Protein AF-A0A7X7PSV4-F1 (afdb_monomer_lite)

Radius of gyration: 13.24 Å; chains: 1; bounding box: 37×27×34 Å

Structure (mmCIF,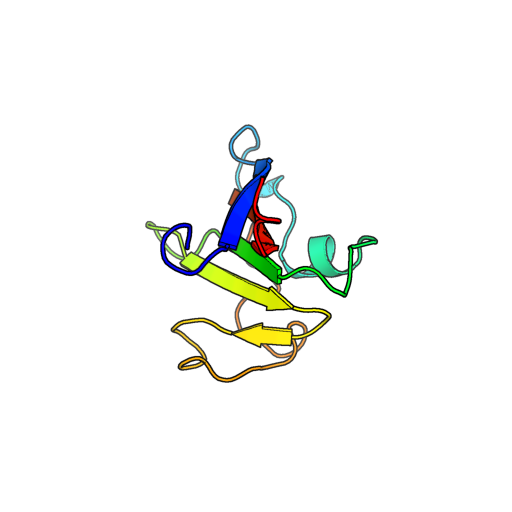 N/CA/C/O backbone):
data_AF-A0A7X7PSV4-F1
#
_entry.id   AF-A0A7X7PSV4-F1
#
loop_
_atom_site.group_PDB
_atom_site.id
_atom_site.type_symbol
_atom_site.label_atom_id
_atom_site.label_alt_id
_atom_site.label_comp_id
_atom_site.label_asym_id
_atom_site.label_entity_id
_atom_site.label_seq_id
_atom_site.pdbx_PDB_ins_code
_atom_site.Cartn_x
_atom_site.Cartn_y
_atom_site.Cartn_z
_atom_site.occupancy
_atom_site.B_iso_or_equiv
_atom_site.auth_seq_id
_atom_site.auth_comp_id
_atom_site.auth_asym_id
_atom_site.auth_atom_id
_atom_site.pdbx_PDB_model_num
ATOM 1 N N . LEU A 1 1 ? -13.499 -6.919 7.486 1.00 74.31 1 LEU A N 1
ATOM 2 C CA . LEU A 1 1 ? -13.086 -5.756 8.309 1.00 74.31 1 LEU A CA 1
ATOM 3 C C . LEU A 1 1 ? -14.256 -5.193 9.106 1.00 74.31 1 LEU A C 1
ATOM 5 O O . LEU A 1 1 ? -14.124 -5.121 10.318 1.00 74.31 1 LEU A O 1
ATOM 9 N N . ALA A 1 2 ? -15.406 -4.927 8.478 1.00 82.06 2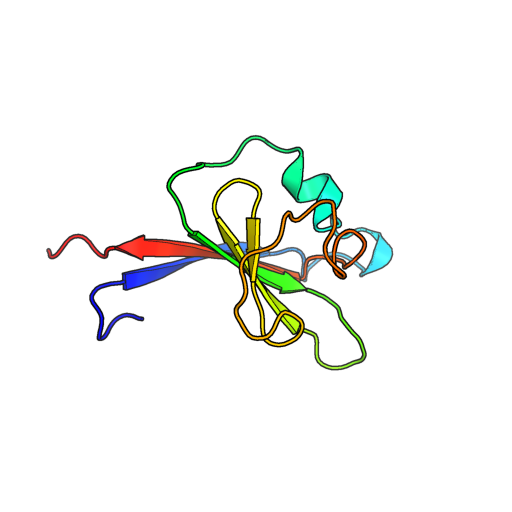 ALA A N 1
ATOM 10 C CA . ALA A 1 2 ? -16.606 -4.448 9.176 1.00 82.06 2 ALA A CA 1
ATOM 11 C C . ALA A 1 2 ? -17.033 -5.330 10.369 1.00 82.06 2 ALA A C 1
ATOM 13 O O . ALA A 1 2 ? -17.256 -4.811 11.454 1.00 82.06 2 ALA A O 1
ATOM 14 N N . VAL A 1 3 ? -17.022 -6.663 10.212 1.00 86.12 3 VAL A N 1
ATOM 15 C CA . VAL A 1 3 ? -17.309 -7.631 11.301 1.00 86.12 3 VAL A CA 1
ATOM 16 C C . VAL A 1 3 ? -16.382 -7.468 12.516 1.00 86.12 3 VAL A C 1
ATOM 18 O O . VAL A 1 3 ? -16.759 -7.795 13.632 1.00 86.12 3 VAL A O 1
ATOM 21 N N . TYR A 1 4 ? -15.174 -6.939 12.314 1.00 86.81 4 TYR A N 1
ATOM 22 C CA . TYR A 1 4 ? -14.190 -6.700 13.372 1.00 86.81 4 TYR A CA 1
ATOM 23 C C . TYR A 1 4 ? -14.201 -5.248 13.882 1.00 86.81 4 TYR A C 1
ATOM 25 O O . TYR A 1 4 ? -13.272 -4.847 14.578 1.00 86.81 4 TYR A O 1
ATOM 33 N N . GLY A 1 5 ? -15.197 -4.438 13.506 1.00 89.00 5 GLY A N 1
ATOM 34 C CA . GLY A 1 5 ? -15.273 -3.026 13.886 1.00 89.00 5 GLY A CA 1
ATOM 35 C C . GLY A 1 5 ? -14.252 -2.144 13.163 1.00 89.00 5 GLY A C 1
ATOM 36 O O . GLY A 1 5 ? -13.774 -1.166 13.732 1.00 89.00 5 GLY A O 1
ATOM 37 N N . TYR A 1 6 ? -13.877 -2.488 11.927 1.00 89.69 6 TYR A N 1
ATOM 38 C CA . TYR A 1 6 ? -12.987 -1.678 11.089 1.00 89.69 6 TYR A CA 1
ATOM 39 C C . TYR A 1 6 ? -13.661 -1.264 9.783 1.00 89.69 6 TYR A C 1
ATOM 41 O O . TYR A 1 6 ? -14.262 -2.087 9.089 1.00 89.69 6 TYR A O 1
ATOM 49 N N . GLU A 1 7 ? -13.466 -0.006 9.411 1.00 92.12 7 GLU A N 1
ATOM 50 C CA . GLU A 1 7 ? -13.817 0.543 8.109 1.00 92.12 7 GLU A CA 1
ATOM 51 C C . GLU A 1 7 ? -12.592 0.528 7.189 1.00 92.12 7 GLU A C 1
ATOM 53 O O . GLU A 1 7 ? -11.462 0.765 7.625 1.00 92.12 7 GLU A O 1
ATOM 58 N N . MET A 1 8 ? -12.830 0.253 5.907 1.00 93.31 8 MET A N 1
ATOM 59 C CA . MET A 1 8 ? -11.850 0.400 4.839 1.00 93.31 8 MET A CA 1
ATOM 60 C C . MET A 1 8 ? -12.401 1.374 3.799 1.00 93.31 8 MET A C 1
ATOM 62 O O . MET A 1 8 ? -13.378 1.059 3.125 1.00 93.31 8 MET A O 1
ATOM 66 N N . ALA A 1 9 ? -11.759 2.530 3.654 1.00 94.50 9 ALA A N 1
ATOM 67 C CA . ALA A 1 9 ? -12.177 3.581 2.734 1.00 94.50 9 ALA A CA 1
ATOM 68 C C . ALA A 1 9 ? -11.148 3.757 1.612 1.00 94.50 9 ALA A C 1
ATOM 70 O O . ALA A 1 9 ? -9.946 3.854 1.872 1.00 94.50 9 ALA A O 1
ATOM 71 N N . LEU A 1 10 ? -11.606 3.826 0.358 1.00 96.50 10 LEU A N 1
ATOM 72 C CA . LEU A 1 10 ? -10.741 4.166 -0.773 1.00 96.50 10 LEU A CA 1
ATOM 73 C C . LEU A 1 10 ? -10.265 5.616 -0.617 1.00 96.50 10 LEU A C 1
ATOM 75 O O . LEU A 1 10 ? -11.071 6.544 -0.605 1.00 96.50 10 LEU A O 1
ATOM 79 N N . LYS A 1 11 ? -8.951 5.809 -0.495 1.00 95.50 11 LYS A N 1
ATOM 80 C CA . LYS A 1 11 ? -8.340 7.122 -0.275 1.00 95.50 11 LYS A CA 1
ATOM 81 C C . LYS A 1 11 ? -7.810 7.745 -1.559 1.00 95.50 11 LYS A C 1
ATOM 83 O O . LYS A 1 11 ? -7.991 8.938 -1.775 1.00 95.50 11 LYS A O 1
ATOM 88 N N . GLU A 1 12 ? -7.155 6.943 -2.393 1.00 95.88 12 GLU A N 1
ATOM 89 C CA . GLU A 1 12 ? -6.605 7.366 -3.683 1.00 95.88 12 GLU A CA 1
ATOM 90 C C . GLU A 1 12 ? -6.733 6.216 -4.691 1.00 95.88 12 GLU A C 1
ATOM 92 O O . GLU A 1 12 ? -6.427 5.069 -4.364 1.00 95.88 12 GLU A O 1
ATOM 97 N N . SER A 1 13 ? -7.129 6.516 -5.931 1.00 96.81 13 SER A N 1
ATOM 98 C CA . SER A 1 13 ? -7.095 5.560 -7.045 1.00 96.81 13 SER A CA 1
ATOM 99 C C . SER A 1 13 ? -6.294 6.136 -8.207 1.00 96.81 13 SER A C 1
ATOM 101 O O . SER A 1 13 ? -6.545 7.247 -8.674 1.00 96.81 13 SER A O 1
ATOM 103 N N . PHE A 1 14 ? -5.327 5.364 -8.696 1.00 96.62 14 PHE A N 1
ATOM 104 C CA . PHE A 1 14 ? -4.464 5.695 -9.834 1.00 96.62 14 PHE A CA 1
ATOM 105 C C . PHE A 1 14 ? -4.816 4.874 -11.077 1.00 96.62 14 PHE A C 1
ATOM 107 O O . PHE A 1 14 ? -4.057 4.855 -12.047 1.00 96.62 14 PHE A O 1
ATOM 114 N N . MET A 1 15 ? -5.958 4.184 -11.064 1.00 95.06 15 MET A N 1
ATOM 115 C CA . MET A 1 15 ? -6.404 3.340 -12.174 1.00 95.06 15 MET 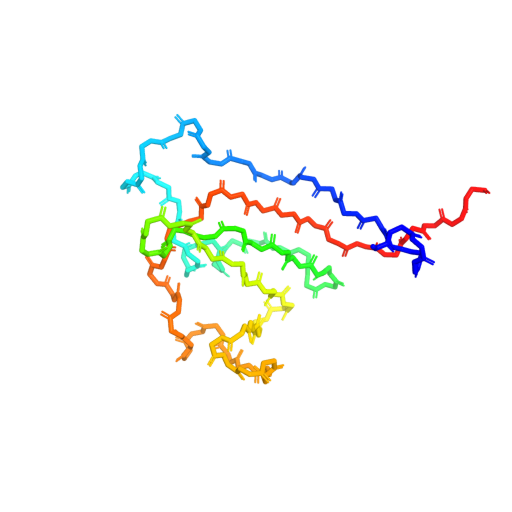A CA 1
ATOM 116 C C . MET A 1 15 ? -6.671 4.138 -13.455 1.00 95.06 15 MET A C 1
ATOM 118 O O . MET A 1 15 ? -6.479 3.609 -14.546 1.00 95.06 15 MET A O 1
ATOM 122 N N . HIS A 1 16 ? -6.992 5.427 -13.321 1.00 95.88 16 HIS A N 1
ATOM 123 C CA . HIS A 1 16 ? -7.131 6.379 -14.425 1.00 95.88 16 HIS A CA 1
ATOM 124 C C . HIS A 1 16 ? -5.799 6.730 -15.121 1.00 95.88 16 HIS A C 1
ATOM 126 O O . HIS A 1 16 ? -5.801 7.324 -16.196 1.00 95.88 16 HIS A O 1
ATOM 132 N N . LEU A 1 17 ? -4.653 6.382 -14.524 1.00 95.50 17 LEU A N 1
ATOM 133 C CA . LEU A 1 17 ? -3.330 6.618 -15.097 1.00 95.50 17 LEU A CA 1
ATOM 134 C C . LEU A 1 17 ? -2.787 5.356 -15.769 1.00 95.50 17 LEU A C 1
ATOM 136 O O . LEU A 1 17 ? -2.938 4.233 -15.277 1.00 95.50 17 LEU A O 1
ATOM 140 N N . GLU A 1 18 ? -2.017 5.547 -16.837 1.00 94.50 18 GLU A N 1
ATOM 141 C CA . GLU A 1 18 ? -1.171 4.493 -17.397 1.00 94.50 18 GLU A CA 1
ATOM 142 C C . GLU A 1 18 ? -0.157 4.000 -16.357 1.00 94.50 18 GLU A C 1
ATOM 144 O O . GLU A 1 18 ? 0.401 4.784 -15.585 1.00 94.50 18 GLU A O 1
ATOM 149 N N . ARG A 1 19 ? 0.161 2.699 -16.374 1.00 92.12 19 ARG A N 1
ATOM 150 C CA . ARG A 1 19 ? 1.017 2.046 -15.365 1.00 92.12 19 ARG A CA 1
ATOM 151 C C . ARG A 1 19 ? 2.313 2.804 -15.056 1.00 92.12 19 ARG A C 1
ATOM 153 O O . ARG A 1 19 ? 2.695 2.897 -13.893 1.00 92.12 19 ARG A O 1
ATOM 160 N N . LYS A 1 20 ? 3.006 3.328 -16.074 1.00 93.38 20 LYS A N 1
ATOM 161 C CA . LYS A 1 20 ? 4.292 4.033 -15.900 1.00 93.38 20 LYS A CA 1
ATOM 162 C C . LYS A 1 20 ? 4.151 5.395 -15.205 1.00 93.38 20 LYS A C 1
ATOM 164 O O . LYS A 1 20 ? 5.117 5.839 -14.594 1.00 93.38 20 LYS A O 1
ATOM 169 N N . LYS A 1 21 ? 2.970 6.019 -15.266 1.00 96.00 21 LYS A N 1
ATOM 170 C CA . LYS A 1 21 ? 2.670 7.329 -14.664 1.00 96.00 21 LYS A CA 1
ATOM 171 C C . LYS A 1 21 ? 2.209 7.231 -13.206 1.00 96.00 21 LYS A C 1
ATOM 173 O O . LYS A 1 21 ? 2.188 8.235 -12.504 1.00 96.00 21 LYS A O 1
ATOM 178 N N . ARG A 1 22 ? 1.864 6.032 -12.730 1.00 96.81 22 ARG A N 1
ATOM 179 C CA . ARG A 1 22 ? 1.430 5.800 -11.344 1.00 96.81 22 ARG A CA 1
ATOM 180 C C . ARG A 1 22 ? 2.591 5.973 -10.355 1.00 96.81 22 ARG A C 1
ATOM 182 O O . ARG A 1 22 ? 3.733 5.628 -10.694 1.00 96.81 22 ARG A O 1
ATOM 189 N N . PRO A 1 23 ? 2.336 6.444 -9.123 1.00 96.81 23 PRO A N 1
ATOM 190 C CA . PRO A 1 23 ? 3.378 6.532 -8.108 1.00 96.81 23 PRO A CA 1
ATOM 191 C C . PRO A 1 23 ? 3.924 5.140 -7.775 1.00 96.81 23 PRO A C 1
ATOM 193 O O . PRO A 1 23 ? 3.200 4.141 -7.810 1.00 96.81 23 PRO A O 1
ATOM 196 N N . THR A 1 24 ? 5.217 5.064 -7.462 1.00 96.25 24 THR A N 1
ATOM 197 C CA . THR A 1 24 ? 5.756 3.865 -6.812 1.00 96.25 24 THR A CA 1
ATOM 198 C C . THR A 1 24 ? 5.419 3.876 -5.330 1.00 96.25 24 THR A C 1
ATOM 200 O O . THR A 1 24 ? 5.236 4.952 -4.750 1.00 96.25 24 THR A O 1
ATOM 203 N N . VAL A 1 25 ? 5.446 2.701 -4.699 1.00 95.44 25 VAL A N 1
ATOM 204 C CA . VAL A 1 25 ? 5.389 2.573 -3.235 1.00 95.44 25 VAL A CA 1
ATOM 205 C C . VAL A 1 25 ? 6.394 3.518 -2.573 1.00 95.44 25 VAL A C 1
ATOM 207 O O . VAL A 1 25 ? 6.017 4.272 -1.685 1.00 95.44 25 VAL A O 1
ATOM 210 N N . TRP A 1 26 ? 7.641 3.573 -3.054 1.00 94.56 26 TRP A N 1
ATOM 211 C CA . TRP A 1 26 ? 8.666 4.454 -2.486 1.00 94.56 26 TRP A CA 1
ATOM 212 C C . TRP A 1 26 ? 8.335 5.946 -2.601 1.00 94.56 26 TRP A C 1
ATOM 214 O O . TRP A 1 26 ? 8.420 6.673 -1.617 1.00 94.56 26 TRP A O 1
ATOM 224 N N . THR A 1 27 ? 7.917 6.417 -3.778 1.00 94.94 27 THR A N 1
ATOM 225 C CA . THR A 1 27 ? 7.559 7.837 -3.954 1.00 94.94 27 THR A CA 1
ATOM 226 C C . THR A 1 27 ? 6.320 8.219 -3.151 1.00 94.94 27 THR A C 1
ATOM 228 O O . THR A 1 27 ? 6.257 9.309 -2.590 1.00 94.94 27 THR A O 1
ATOM 231 N N . TRP A 1 28 ? 5.345 7.312 -3.040 1.00 95.19 28 TRP A N 1
ATOM 232 C CA . TRP A 1 28 ? 4.184 7.523 -2.185 1.00 95.19 28 TRP A CA 1
ATOM 233 C C . TRP A 1 28 ? 4.596 7.589 -0.717 1.00 95.19 28 TRP A C 1
ATOM 235 O O . TRP A 1 28 ? 4.113 8.475 -0.021 1.00 95.19 28 TRP A O 1
ATOM 245 N N . MET A 1 29 ? 5.552 6.748 -0.292 1.00 93.69 29 MET A N 1
ATOM 246 C CA . MET A 1 29 ? 6.137 6.715 1.053 1.00 93.69 29 MET A CA 1
ATOM 247 C C . MET A 1 29 ? 6.873 7.999 1.473 1.00 93.69 29 MET A C 1
ATOM 249 O O . MET A 1 29 ? 7.065 8.227 2.668 1.00 93.69 29 MET A O 1
ATOM 253 N N . GLN A 1 30 ? 7.240 8.867 0.535 1.00 93.06 30 GLN A N 1
ATOM 254 C CA . GLN A 1 30 ? 7.862 10.160 0.840 1.00 93.06 30 GLN A CA 1
ATOM 255 C C . GLN A 1 30 ? 6.845 11.277 1.102 1.00 93.06 30 GLN A C 1
ATOM 257 O O . GLN A 1 30 ? 7.201 12.314 1.654 1.00 93.06 30 GLN A O 1
ATOM 262 N N . LYS A 1 31 ? 5.573 11.084 0.733 1.00 92.56 31 LYS A N 1
ATOM 263 C CA . LYS A 1 31 ? 4.524 12.083 0.972 1.00 92.56 31 LYS A CA 1
ATOM 264 C C . LYS A 1 31 ? 4.139 12.144 2.460 1.00 92.56 31 LYS A C 1
ATOM 266 O O . LYS A 1 31 ? 4.267 11.136 3.156 1.00 92.56 31 LYS A O 1
ATOM 271 N N . PRO A 1 32 ? 3.615 13.268 2.969 1.00 91.31 32 PRO A N 1
ATOM 272 C CA . PRO A 1 32 ? 2.974 13.292 4.280 1.00 91.31 32 PRO A CA 1
ATOM 273 C C . PRO A 1 32 ? 1.796 12.310 4.327 1.00 91.31 32 PRO A C 1
ATOM 275 O O . PRO A 1 32 ? 0.985 12.259 3.403 1.00 91.31 32 PRO A O 1
ATOM 278 N N . ARG A 1 33 ? 1.706 11.517 5.396 1.00 91.44 33 ARG A N 1
ATOM 279 C CA . ARG A 1 33 ? 0.623 10.549 5.636 1.00 91.44 33 ARG A CA 1
ATOM 280 C C . ARG A 1 33 ? 0.295 10.510 7.120 1.00 91.44 33 ARG A C 1
ATOM 282 O O . ARG A 1 33 ? 1.153 10.798 7.952 1.00 91.44 33 ARG A O 1
ATOM 289 N N . ASN A 1 34 ? -0.921 10.090 7.460 1.00 88.56 34 ASN A N 1
ATOM 290 C CA . ASN A 1 34 ? -1.263 9.809 8.850 1.00 88.56 34 ASN A CA 1
ATOM 291 C C . ASN A 1 34 ? -0.500 8.559 9.324 1.00 88.56 34 ASN A C 1
ATOM 293 O O . ASN A 1 34 ? -0.816 7.453 8.892 1.00 88.56 34 ASN A O 1
ATOM 297 N N . ALA A 1 35 ? 0.490 8.737 10.201 1.00 81.81 35 ALA A N 1
ATOM 298 C CA . ALA A 1 35 ? 1.317 7.650 10.731 1.00 81.81 35 ALA A CA 1
ATOM 299 C C . ALA A 1 35 ? 0.545 6.667 11.635 1.00 81.81 35 ALA A C 1
ATOM 301 O O . ALA A 1 35 ? 1.005 5.546 11.852 1.00 81.81 35 ALA A O 1
ATOM 302 N N . TRP A 1 36 ? -0.624 7.074 12.138 1.00 84.38 36 TRP A N 1
ATOM 303 C CA . TRP A 1 36 ? -1.481 6.276 13.019 1.00 84.38 36 TRP A CA 1
ATOM 304 C C . TRP A 1 36 ? -2.508 5.430 12.258 1.00 84.38 36 TRP A C 1
ATOM 306 O O . TRP A 1 36 ? -3.113 4.529 12.840 1.00 84.38 36 TRP A O 1
ATOM 316 N N . ALA A 1 37 ? -2.696 5.695 10.964 1.00 88.44 37 ALA A N 1
ATOM 317 C CA . ALA A 1 37 ? -3.575 4.917 10.104 1.00 88.44 37 ALA A CA 1
ATOM 318 C C . ALA A 1 37 ? -2.858 3.685 9.534 1.00 88.44 37 ALA A C 1
ATOM 320 O O . ALA A 1 37 ? -1.639 3.677 9.336 1.00 88.44 37 ALA A O 1
ATOM 321 N N . HIS A 1 38 ? -3.639 2.646 9.248 1.00 92.31 38 HIS A N 1
ATOM 322 C CA . HIS A 1 38 ? -3.183 1.516 8.450 1.00 92.31 38 HIS A CA 1
ATOM 323 C C . HIS A 1 38 ? -3.602 1.764 7.004 1.00 92.31 38 HIS A C 1
ATOM 325 O O . HIS A 1 38 ? -4.717 2.224 6.760 1.00 92.31 38 HIS A O 1
ATOM 331 N N . TYR A 1 39 ? -2.730 1.449 6.053 1.00 94.25 39 TYR A N 1
ATOM 332 C CA . TYR A 1 39 ? -3.043 1.565 4.634 1.00 94.25 39 TYR A CA 1
ATOM 333 C C . TYR A 1 39 ? -2.889 0.221 3.950 1.00 94.25 39 TYR A C 1
ATOM 335 O O . TYR A 1 39 ? -1.847 -0.418 4.068 1.00 94.25 39 TYR A O 1
ATOM 343 N N . ILE A 1 40 ? -3.903 -0.181 3.199 1.00 95.06 40 ILE A N 1
ATOM 344 C CA . ILE A 1 40 ? -3.827 -1.317 2.291 1.00 95.06 40 ILE A CA 1
ATOM 345 C C . ILE A 1 40 ? -3.608 -0.751 0.890 1.00 95.06 40 ILE A C 1
ATOM 347 O O . ILE A 1 40 ? -4.422 0.024 0.391 1.00 95.06 40 ILE A O 1
ATOM 351 N N . LEU A 1 41 ? -2.495 -1.107 0.258 1.00 94.69 41 LEU A N 1
ATOM 352 C CA . LEU A 1 41 ? -2.172 -0.678 -1.097 1.00 94.69 41 LEU A CA 1
ATOM 353 C C . LEU A 1 41 ? -2.337 -1.851 -2.053 1.00 94.69 41 LEU A C 1
ATOM 355 O O . LEU A 1 41 ? -1.692 -2.887 -1.890 1.00 94.69 41 LEU A O 1
ATOM 359 N N . ALA A 1 42 ? -3.133 -1.642 -3.096 1.00 95.12 42 ALA A N 1
ATOM 360 C CA . ALA A 1 42 ? -3.130 -2.500 -4.266 1.00 95.12 42 ALA A CA 1
ATOM 361 C C . ALA A 1 42 ? -1.978 -2.051 -5.173 1.00 95.12 42 ALA A C 1
ATOM 363 O O . ALA A 1 42 ? -1.934 -0.900 -5.607 1.00 95.12 42 ALA A O 1
ATOM 364 N N . ILE A 1 43 ? -1.025 -2.932 -5.461 1.00 93.62 43 ILE A N 1
ATOM 365 C CA . ILE A 1 43 ? 0.160 -2.642 -6.273 1.00 93.62 43 ILE A CA 1
ATOM 366 C C . ILE A 1 43 ? 0.218 -3.534 -7.512 1.00 93.62 43 ILE A C 1
ATOM 368 O O . ILE A 1 43 ? -0.195 -4.688 -7.512 1.00 93.62 43 ILE A O 1
ATOM 372 N N . HIS A 1 44 ? 0.789 -3.020 -8.594 1.00 88.06 44 HIS A N 1
ATOM 373 C CA . HIS A 1 44 ? 1.062 -3.805 -9.786 1.00 88.06 44 HIS A CA 1
ATOM 374 C C . HIS A 1 44 ? 2.282 -4.700 -9.579 1.00 88.06 44 HIS A C 1
ATOM 376 O O . HIS A 1 44 ? 3.431 -4.246 -9.657 1.00 88.06 44 HIS A O 1
ATOM 382 N N . LYS A 1 45 ? 2.015 -5.994 -9.418 1.00 86.31 45 LYS A N 1
ATOM 383 C CA . LYS A 1 45 ? 2.989 -7.081 -9.474 1.00 86.31 45 LYS A CA 1
ATOM 384 C C . LYS A 1 45 ? 2.469 -8.149 -10.438 1.00 86.31 45 LYS A C 1
ATOM 386 O O . LYS A 1 45 ? 1.310 -8.538 -10.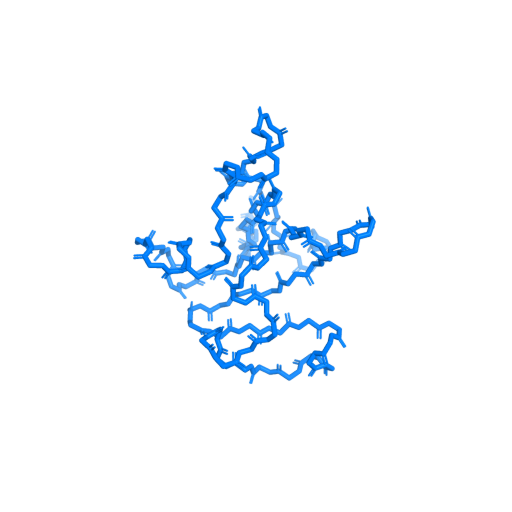358 1.00 86.31 45 LYS A O 1
ATOM 391 N N . GLY A 1 46 ? 3.311 -8.594 -11.372 1.00 81.12 46 GLY A N 1
ATOM 392 C CA . GLY A 1 46 ? 2.904 -9.580 -12.379 1.00 81.12 46 GLY A CA 1
ATOM 393 C C . GLY A 1 46 ? 1.693 -9.126 -13.206 1.00 81.12 46 GLY A C 1
ATOM 394 O O . GLY A 1 46 ? 1.618 -7.959 -13.598 1.00 81.12 46 GLY A O 1
ATOM 395 N N . LYS A 1 47 ? 0.776 -10.063 -13.478 1.00 76.88 47 LYS A N 1
ATOM 396 C CA . LYS A 1 47 ? -0.471 -9.820 -14.223 1.00 76.88 47 LYS A CA 1
ATOM 397 C C . LYS A 1 47 ? -1.657 -9.469 -13.316 1.00 76.88 47 LYS A C 1
ATOM 399 O O . LYS A 1 47 ? -2.470 -8.645 -13.710 1.00 76.88 47 LYS A O 1
ATOM 404 N N . GLU A 1 48 ? -1.727 -10.050 -12.119 1.00 79.56 48 GLU A N 1
ATOM 405 C CA . GLU A 1 48 ? -2.917 -9.987 -11.250 1.00 79.56 48 GLU A CA 1
ATOM 406 C C . GLU A 1 48 ? -2.880 -8.847 -10.220 1.00 79.56 48 GLU A C 1
ATOM 408 O O . GLU A 1 48 ? -3.903 -8.498 -9.641 1.00 79.56 48 GLU A O 1
ATOM 413 N N . GLY A 1 49 ? -1.721 -8.209 -10.024 1.00 87.50 49 GLY A N 1
ATOM 414 C CA . GLY A 1 49 ? -1.541 -7.263 -8.927 1.00 87.50 49 GLY A CA 1
ATOM 415 C C . GLY A 1 49 ? -1.235 -7.975 -7.611 1.00 87.50 49 GLY A C 1
ATOM 416 O O . GLY A 1 49 ? -1.126 -9.195 -7.548 1.00 87.50 49 GLY A O 1
ATOM 417 N N . HIS A 1 50 ? -0.993 -7.197 -6.565 1.00 94.31 50 HIS A N 1
ATOM 418 C CA . HIS A 1 50 ? -0.649 -7.701 -5.242 1.00 94.31 50 HIS A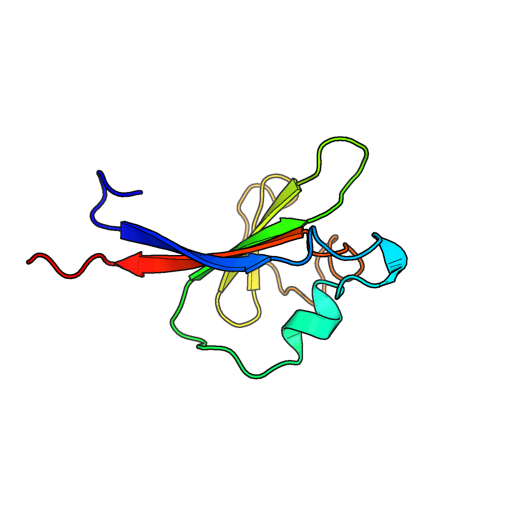 CA 1
ATOM 419 C C . HIS A 1 50 ? -1.062 -6.696 -4.174 1.00 94.31 50 HIS A C 1
ATOM 421 O O . HIS A 1 50 ? -1.070 -5.495 -4.432 1.00 94.31 50 HIS A O 1
ATOM 427 N N . TRP A 1 51 ? -1.386 -7.171 -2.979 1.00 95.00 51 TRP A N 1
ATOM 428 C CA . TRP A 1 51 ? -1.806 -6.323 -1.869 1.00 95.00 51 TRP A CA 1
ATOM 429 C C . TRP A 1 51 ? -0.713 -6.259 -0.810 1.00 95.00 51 TRP A C 1
ATOM 431 O O . TRP A 1 51 ? -0.186 -7.289 -0.396 1.00 95.00 51 TRP A O 1
ATOM 441 N N . ILE A 1 52 ? -0.397 -5.049 -0.350 1.00 96.12 52 ILE A N 1
ATOM 442 C CA . ILE A 1 52 ? 0.541 -4.825 0.754 1.00 96.12 52 ILE A CA 1
ATOM 443 C C . ILE A 1 52 ? -0.128 -3.993 1.846 1.00 96.12 52 ILE A C 1
ATOM 445 O O . ILE A 1 52 ? -0.853 -3.039 1.557 1.00 96.12 52 ILE A O 1
ATOM 449 N N . LEU A 1 53 ? 0.132 -4.336 3.104 1.00 96.38 53 LEU A N 1
ATOM 450 C CA . LEU A 1 53 ? -0.256 -3.526 4.253 1.00 96.38 53 LEU A CA 1
ATOM 451 C C . LEU A 1 53 ? 0.917 -2.629 4.639 1.00 96.38 53 LEU A C 1
ATOM 453 O O . LEU A 1 53 ? 2.038 -3.109 4.784 1.00 96.38 53 LEU A O 1
ATOM 457 N N . ILE A 1 54 ? 0.662 -1.341 4.852 1.00 95.81 54 ILE A N 1
ATOM 458 C CA . ILE A 1 54 ? 1.640 -0.363 5.328 1.00 95.81 54 ILE A CA 1
ATOM 459 C C . ILE A 1 54 ? 1.134 0.289 6.616 1.00 95.81 54 ILE A C 1
ATOM 461 O O . ILE A 1 54 ? -0.011 0.735 6.702 1.00 95.81 54 ILE A O 1
ATOM 465 N N . LYS A 1 55 ? 2.026 0.403 7.605 1.00 94.38 55 LYS A N 1
ATOM 466 C CA . LYS A 1 55 ? 1.829 1.198 8.823 1.00 94.38 55 LYS A CA 1
ATOM 467 C C . LYS A 1 55 ? 3.110 1.954 9.156 1.00 94.38 55 LYS A C 1
ATOM 469 O O . LYS A 1 55 ? 4.170 1.351 9.343 1.00 94.38 55 LYS A O 1
ATOM 474 N N . GLY A 1 56 ? 3.018 3.280 9.247 1.00 92.88 56 GLY A N 1
ATOM 475 C CA . GLY A 1 56 ? 4.194 4.133 9.419 1.00 92.88 56 GLY A CA 1
ATOM 476 C C . GLY A 1 56 ? 5.196 3.910 8.282 1.00 92.88 56 GLY A C 1
ATOM 477 O O . GLY A 1 56 ? 4.892 4.218 7.134 1.00 92.88 56 GLY A O 1
ATOM 478 N N . VAL A 1 57 ? 6.369 3.356 8.607 1.00 92.62 57 VAL A N 1
ATOM 479 C CA . VAL A 1 57 ? 7.462 3.039 7.661 1.00 92.62 57 VAL A CA 1
ATOM 480 C C . VAL A 1 57 ? 7.630 1.545 7.379 1.00 92.62 57 VAL A C 1
ATOM 482 O O . VAL A 1 57 ? 8.568 1.147 6.683 1.00 92.62 57 VAL A O 1
ATOM 485 N N . LYS A 1 58 ? 6.754 0.708 7.940 1.00 94.12 58 LYS A N 1
ATOM 486 C CA . LYS A 1 58 ? 6.827 -0.745 7.810 1.00 94.12 58 LYS A CA 1
ATOM 487 C C . LYS A 1 58 ? 5.720 -1.272 6.913 1.00 94.12 58 LYS A C 1
ATOM 489 O O . LYS A 1 58 ? 4.641 -0.685 6.840 1.00 94.12 58 LYS A O 1
ATOM 494 N N . MET A 1 59 ? 5.991 -2.402 6.277 1.00 95.44 59 MET A N 1
ATOM 495 C CA . MET A 1 59 ? 5.006 -3.163 5.530 1.00 95.44 59 MET A CA 1
ATOM 496 C C . MET A 1 59 ? 5.044 -4.646 5.855 1.00 95.44 59 MET A C 1
ATOM 498 O O . MET A 1 59 ? 6.063 -5.169 6.314 1.00 95.44 59 MET A O 1
ATOM 502 N N . CYS A 1 60 ? 3.935 -5.309 5.568 1.00 95.50 60 CYS A N 1
ATOM 503 C CA . CYS A 1 60 ? 3.858 -6.754 5.480 1.00 95.50 60 CYS A CA 1
ATOM 504 C C . CYS A 1 60 ? 2.865 -7.172 4.396 1.00 95.50 60 CYS A C 1
ATOM 506 O O . CYS A 1 60 ? 1.981 -6.411 3.992 1.00 95.50 60 CYS A O 1
ATOM 508 N N . ASP A 1 61 ? 3.046 -8.388 3.907 1.00 94.62 61 ASP A N 1
ATOM 509 C CA . ASP A 1 61 ? 2.203 -9.019 2.905 1.00 94.62 61 ASP A CA 1
ATOM 510 C C . ASP A 1 61 ? 2.444 -10.538 2.904 1.00 94.62 61 ASP A C 1
ATOM 512 O O . ASP A 1 61 ? 3.089 -11.081 3.802 1.00 94.62 61 ASP A O 1
ATOM 516 N N . THR A 1 62 ? 1.942 -11.240 1.889 1.00 91.56 62 THR A N 1
ATOM 517 C CA . THR A 1 62 ? 2.194 -12.679 1.739 1.00 91.56 62 THR A CA 1
ATOM 518 C C . THR A 1 62 ? 3.635 -13.002 1.338 1.00 91.56 62 THR A C 1
ATOM 520 O O . THR A 1 62 ? 4.114 -14.079 1.673 1.00 91.56 62 THR A O 1
ATOM 523 N N . PHE A 1 63 ? 4.360 -12.086 0.682 1.00 88.69 63 PHE A N 1
ATOM 524 C CA . PHE A 1 63 ? 5.764 -12.294 0.309 1.00 88.69 63 PHE A CA 1
ATOM 525 C C . PHE A 1 63 ? 6.693 -12.237 1.527 1.00 88.69 63 PHE A C 1
ATOM 527 O O . PHE A 1 63 ? 7.677 -12.967 1.594 1.00 88.69 63 PHE A O 1
AT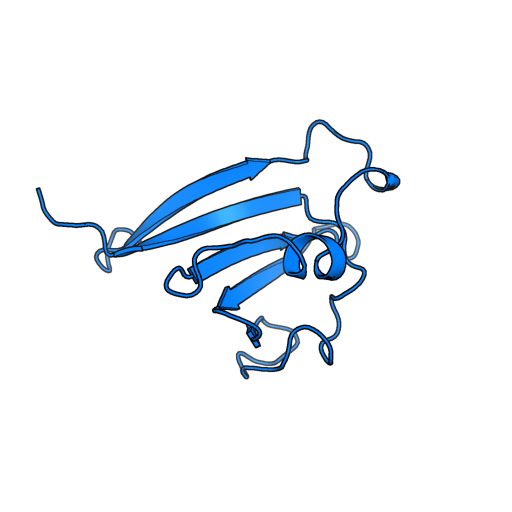OM 534 N N . THR A 1 64 ? 6.386 -11.384 2.504 1.00 90.75 64 THR A N 1
ATOM 535 C CA . THR A 1 64 ? 7.102 -11.311 3.780 1.00 90.75 64 THR A CA 1
ATOM 536 C C . THR A 1 64 ? 6.555 -12.284 4.822 1.00 90.75 64 THR A C 1
ATOM 538 O O . THR A 1 64 ? 6.964 -12.211 5.980 1.00 90.75 64 THR A O 1
ATOM 541 N N . GLU A 1 65 ? 5.635 -13.184 4.447 1.00 93.62 65 GLU A N 1
ATOM 542 C CA . GLU A 1 65 ? 4.975 -14.134 5.358 1.00 93.62 65 GLU A CA 1
ATOM 543 C C . GLU A 1 65 ? 4.307 -13.423 6.550 1.00 93.62 65 GLU A C 1
ATOM 545 O O . GLU A 1 65 ? 4.341 -13.882 7.690 1.00 93.62 65 GLU A O 1
ATOM 550 N N . GLY A 1 66 ? 3.763 -12.228 6.313 1.00 92.12 66 GLY A N 1
ATOM 551 C CA . GLY A 1 66 ? 3.168 -11.387 7.348 1.00 92.12 66 GLY A CA 1
ATOM 552 C C . GLY A 1 66 ? 4.178 -10.709 8.281 1.00 92.12 66 GLY A C 1
ATOM 553 O O . GLY A 1 66 ? 3.773 -9.928 9.144 1.00 92.12 66 GLY A O 1
ATOM 554 N N . ARG A 1 67 ? 5.489 -10.930 8.113 1.00 93.88 67 ARG A N 1
ATOM 555 C CA . ARG A 1 67 ? 6.515 -10.263 8.923 1.00 93.88 67 ARG A CA 1
ATOM 556 C C . ARG A 1 67 ? 6.623 -8.793 8.544 1.00 93.88 67 ARG A C 1
ATOM 558 O O . ARG A 1 67 ? 6.735 -8.440 7.368 1.00 93.88 67 ARG A O 1
ATOM 565 N N . TRP A 1 68 ? 6.625 -7.936 9.562 1.00 94.62 68 TRP A N 1
ATOM 566 C CA . TRP A 1 68 ? 6.831 -6.503 9.395 1.00 94.62 68 TRP A CA 1
ATOM 567 C C . TRP A 1 68 ? 8.278 -6.210 9.009 1.00 94.62 68 TRP A C 1
ATOM 569 O O . TRP A 1 68 ? 9.204 -6.482 9.770 1.00 94.62 68 TRP A O 1
ATOM 579 N N . THR A 1 69 ? 8.458 -5.584 7.853 1.00 94.50 69 THR A N 1
ATOM 580 C CA . THR A 1 69 ? 9.759 -5.167 7.316 1.00 94.50 69 THR A CA 1
ATOM 581 C C . THR A 1 69 ? 9.731 -3.681 6.995 1.00 94.50 69 THR A C 1
ATOM 583 O O . THR A 1 69 ? 8.659 -3.103 6.816 1.00 94.50 69 THR A O 1
ATOM 586 N N . PHE A 1 70 ? 10.888 -3.023 6.949 1.00 94.06 70 PHE A N 1
ATOM 587 C CA . PHE A 1 70 ? 10.928 -1.639 6.487 1.00 94.06 70 PHE A CA 1
ATOM 588 C C . PHE A 1 70 ? 10.582 -1.575 5.000 1.00 94.06 70 PHE A C 1
ATOM 590 O O . PHE A 1 70 ? 11.079 -2.364 4.199 1.00 94.06 70 PHE A O 1
ATOM 597 N N . VAL A 1 71 ? 9.756 -0.599 4.614 1.00 92.75 71 VAL A N 1
ATOM 598 C CA . VAL A 1 71 ? 9.364 -0.426 3.207 1.00 92.75 71 VAL A CA 1
ATOM 599 C C . VAL A 1 71 ? 10.580 -0.157 2.320 1.00 92.75 71 VAL A C 1
ATOM 601 O O . VAL A 1 71 ? 10.594 -0.583 1.166 1.00 92.75 71 VAL A O 1
ATOM 604 N N . VAL A 1 72 ? 11.605 0.520 2.856 1.00 91.44 72 VAL A N 1
ATOM 605 C CA . VAL A 1 72 ? 12.848 0.757 2.117 1.00 91.44 72 VAL A CA 1
ATOM 606 C C . VAL A 1 72 ? 13.528 -0.565 1.774 1.00 91.44 72 VAL A C 1
ATOM 608 O O . VAL A 1 72 ? 13.871 -0.761 0.618 1.00 91.44 72 VAL A O 1
ATOM 611 N N . ASP A 1 73 ? 13.622 -1.516 2.698 1.00 88.62 73 ASP A N 1
ATOM 612 C CA . ASP A 1 73 ? 14.333 -2.783 2.476 1.00 88.62 73 ASP A CA 1
ATOM 613 C C . ASP A 1 73 ? 13.489 -3.841 1.765 1.00 88.62 73 ASP A C 1
ATOM 615 O O . ASP A 1 73 ? 14.014 -4.830 1.260 1.00 88.62 73 ASP A O 1
ATOM 619 N N . GLY A 1 74 ? 12.174 -3.647 1.712 1.00 82.06 74 GLY A N 1
ATOM 620 C CA . GLY A 1 74 ? 11.289 -4.675 1.208 1.00 82.06 74 GLY A CA 1
ATOM 621 C C . GLY A 1 74 ? 11.117 -4.701 -0.322 1.00 82.06 74 GLY A C 1
ATOM 622 O O . GLY A 1 74 ? 11.460 -3.761 -1.051 1.00 82.06 74 GLY A O 1
ATOM 623 N N . PRO A 1 75 ? 10.534 -5.795 -0.837 1.00 88.88 75 PRO A N 1
ATOM 624 C CA . PRO A 1 75 ? 10.579 -6.190 -2.254 1.00 88.88 75 PRO A CA 1
ATOM 625 C C . PRO A 1 75 ? 9.742 -5.318 -3.208 1.00 88.88 75 PRO A C 1
ATOM 627 O O . PRO A 1 75 ? 9.777 -5.520 -4.426 1.00 88.88 75 PRO A O 1
ATOM 630 N N . HIS A 1 76 ? 8.980 -4.352 -2.682 1.00 92.81 76 HIS A N 1
ATOM 631 C CA . HIS A 1 76 ? 7.935 -3.642 -3.429 1.00 92.81 76 HIS A CA 1
ATOM 632 C C . HIS A 1 76 ? 8.193 -2.154 -3.638 1.00 92.81 76 HIS A C 1
ATOM 634 O O . HIS A 1 76 ? 7.345 -1.480 -4.217 1.00 92.81 76 HIS A O 1
ATOM 640 N N . ARG A 1 77 ? 9.362 -1.624 -3.250 1.00 92.50 77 ARG A N 1
ATOM 641 C CA . ARG A 1 77 ? 9.666 -0.179 -3.342 1.00 92.50 77 ARG A CA 1
ATOM 642 C C . ARG A 1 77 ? 9.379 0.434 -4.724 1.00 92.50 77 ARG A C 1
ATOM 644 O O . ARG A 1 77 ? 8.931 1.575 -4.818 1.00 92.50 77 ARG A O 1
ATOM 651 N N . GLY A 1 78 ? 9.618 -0.328 -5.795 1.00 92.94 78 GLY A N 1
ATOM 652 C CA . GLY A 1 78 ? 9.427 0.092 -7.187 1.00 92.94 78 GLY A CA 1
ATOM 653 C C . GLY A 1 78 ? 8.069 -0.281 -7.788 1.00 92.94 78 GLY A C 1
ATOM 654 O O . GLY A 1 78 ? 7.793 0.078 -8.934 1.00 92.94 78 GLY A O 1
ATOM 655 N N . ALA A 1 79 ? 7.224 -1.006 -7.051 1.00 95.38 79 ALA A N 1
ATOM 656 C CA . ALA A 1 79 ? 5.911 -1.407 -7.530 1.00 95.38 79 ALA A CA 1
ATOM 657 C C . ALA A 1 79 ? 5.005 -0.183 -7.683 1.00 95.38 79 ALA A C 1
ATOM 659 O O . ALA A 1 79 ? 5.063 0.754 -6.886 1.00 95.38 79 ALA A O 1
ATOM 660 N N . ARG A 1 80 ? 4.188 -0.183 -8.739 1.00 96.44 80 ARG A N 1
ATOM 661 C CA . ARG A 1 80 ? 3.288 0.927 -9.073 1.00 96.44 80 ARG A CA 1
ATOM 662 C C . ARG A 1 80 ? 1.971 0.744 -8.342 1.00 96.44 80 ARG A C 1
ATOM 664 O O . ARG A 1 80 ? 1.397 -0.335 -8.423 1.00 96.44 80 ARG A O 1
ATOM 671 N N . ILE A 1 81 ? 1.497 1.776 -7.663 1.00 97.19 81 ILE A N 1
ATOM 672 C CA . ILE A 1 81 ? 0.258 1.703 -6.889 1.00 97.19 81 ILE A CA 1
ATOM 673 C C . ILE A 1 81 ? -0.931 1.797 -7.843 1.00 97.19 81 ILE A C 1
ATOM 675 O O . ILE A 1 81 ? -0.945 2.621 -8.756 1.00 97.19 81 ILE A O 1
ATOM 679 N N . MET A 1 82 ? -1.905 0.922 -7.645 1.00 96.94 82 MET A N 1
ATOM 680 C CA . MET A 1 82 ? -3.209 0.943 -8.292 1.00 96.94 82 MET A CA 1
ATOM 681 C C . MET A 1 82 ? -4.173 1.755 -7.437 1.00 96.94 82 MET A C 1
ATOM 683 O O . MET A 1 82 ? -4.717 2.745 -7.913 1.00 96.94 82 MET A O 1
ATOM 687 N N . GLU A 1 83 ? -4.306 1.387 -6.164 1.00 97.62 83 GLU A N 1
ATOM 688 C CA . GLU A 1 83 ? -5.252 1.992 -5.226 1.00 97.62 83 GLU A CA 1
ATOM 689 C C . GLU A 1 83 ? -4.680 1.998 -3.808 1.00 97.62 83 GLU A C 1
ATOM 691 O O . GLU A 1 83 ? -3.861 1.147 -3.446 1.00 97.62 83 GLU A O 1
ATOM 696 N N . VAL A 1 84 ? -5.110 2.974 -3.014 1.00 97.38 84 VAL A N 1
ATOM 697 C CA . VAL A 1 84 ? -4.762 3.148 -1.605 1.00 97.38 84 VAL A CA 1
ATOM 698 C C . VAL A 1 84 ? -6.055 3.134 -0.812 1.00 97.38 84 VAL A C 1
ATOM 700 O O . VAL A 1 84 ? -6.911 3.995 -1.004 1.00 97.38 84 VAL A O 1
ATOM 703 N N . PHE A 1 85 ? -6.166 2.202 0.120 1.00 97.00 85 PHE A N 1
ATOM 704 C CA . PHE A 1 85 ? -7.268 2.123 1.063 1.00 97.00 85 PHE A CA 1
ATOM 705 C C . PHE A 1 85 ? -6.757 2.471 2.450 1.00 97.00 85 PHE A C 1
ATOM 707 O O . PHE A 1 85 ? -5.725 1.963 2.887 1.00 97.00 85 PHE A O 1
ATOM 714 N N . GLU A 1 86 ? -7.475 3.333 3.149 1.00 95.56 86 GLU A N 1
ATOM 715 C CA . GLU A 1 86 ? -7.219 3.628 4.549 1.00 95.56 86 GLU A CA 1
ATOM 716 C C . GLU A 1 86 ? -8.100 2.729 5.419 1.00 95.56 86 GLU A C 1
ATOM 718 O O . GLU A 1 86 ? -9.305 2.628 5.196 1.00 95.56 86 GLU A O 1
ATOM 723 N N . VAL A 1 87 ? -7.494 2.071 6.407 1.00 93.19 87 VAL A N 1
ATOM 724 C CA . VAL A 1 87 ? -8.184 1.206 7.365 1.00 93.19 87 VAL A CA 1
ATOM 725 C C . VAL A 1 87 ? -8.133 1.845 8.743 1.00 93.19 87 VAL A C 1
ATOM 727 O O . VAL A 1 87 ? -7.058 2.111 9.296 1.00 93.19 87 VAL A O 1
ATOM 730 N N . ARG A 1 88 ? -9.314 2.072 9.314 1.00 90.19 88 ARG A N 1
ATOM 731 C CA . ARG A 1 88 ? -9.499 2.668 10.640 1.00 90.19 88 ARG A CA 1
ATOM 732 C C . ARG A 1 88 ? -10.511 1.859 11.433 1.00 90.19 88 ARG A C 1
ATOM 734 O O . ARG A 1 88 ? -11.319 1.132 10.863 1.00 90.19 88 ARG A O 1
ATOM 741 N N . ARG A 1 89 ? -10.451 1.966 12.759 1.00 88.12 89 ARG A N 1
ATOM 742 C CA . ARG A 1 89 ? -11.519 1.439 13.610 1.00 88.12 89 ARG A CA 1
ATOM 743 C C . ARG A 1 89 ? -12.792 2.221 13.281 1.00 88.12 89 ARG A C 1
ATOM 745 O O . ARG A 1 89 ? -12.744 3.449 13.266 1.00 88.12 89 ARG A O 1
ATOM 752 N N . ALA A 1 90 ? -13.879 1.518 12.991 1.00 84.56 90 ALA A N 1
ATOM 753 C CA . ALA A 1 90 ? -15.190 2.129 12.881 1.00 84.56 90 ALA A CA 1
ATOM 754 C C . ALA A 1 90 ? -15.551 2.646 14.278 1.00 84.56 90 ALA A C 1
ATOM 756 O O . ALA A 1 90 ? -15.541 1.884 15.246 1.00 84.56 90 ALA A O 1
ATOM 757 N N . LEU A 1 91 ? -15.762 3.954 14.401 1.00 75.56 91 LEU A N 1
ATOM 758 C CA . LEU A 1 91 ? -16.392 4.502 15.593 1.00 75.56 91 LEU A CA 1
ATOM 759 C C . LEU A 1 91 ? -17.850 4.045 15.514 1.00 75.56 91 LEU A C 1
ATOM 761 O O . LEU A 1 91 ? -18.510 4.323 14.515 1.00 75.56 91 LEU A O 1
ATOM 765 N N . GLU A 1 92 ? -18.297 3.253 16.486 1.00 61.56 92 GLU A N 1
ATOM 766 C CA . GLU A 1 92 ? -19.705 2.861 16.598 1.00 61.56 92 GLU A CA 1
ATOM 767 C C . GLU A 1 92 ? -20.563 4.140 16.582 1.00 61.56 92 GLU A C 1
ATOM 769 O O . GLU A 1 92 ? -20.256 5.089 17.307 1.00 61.56 92 GLU A O 1
ATOM 774 N N . LEU A 1 93 ? -21.565 4.188 15.695 1.00 52.03 93 LEU A N 1
ATOM 775 C CA . LEU A 1 93 ? -22.656 5.166 15.760 1.00 52.03 93 LEU A CA 1
ATOM 776 C C . LEU A 1 93 ? -23.662 4.719 16.818 1.00 52.03 93 LEU A C 1
ATOM 778 O O . LEU A 1 93 ? -23.982 3.507 16.819 1.00 52.03 93 LEU A O 1
#

Foldseek 3Di:
DVVVQKDKAWDDFPQVDDQVPFDFPQRVLPDDDDLQWKKWWFWDDDPPTAIWIDHRQWIDGVVNVRDTDGCVPDDRRGTGTGTIIIMDRNDDD

Secondary structure (DSSP, 8-state):
-GGGTEEEEEEEE-TTS-GGGSPBHHHHHTS---TTSEEEEEEE-TTT-EEEEEETTEEE-TTTTT--EETTTSTTTTPEEEEEEEEEEPPP-

Sequence (93 aa):
LAVYGYEMALKESFMHLERKKRPTVWTWMQKPRNAWAHYILAIHKGKEGHWILIKGVKMCDTFTEGRWTFVVDGPHRGARIMEVFEVRRALEL

pLDDT: mean 91.22, std 7.19, range [52.03, 97.62]